Protein AF-A0A080LSI8-F1 (afdb_monomer_lite)

Structure (mmCIF, N/CA/C/O backbone):
data_AF-A0A080LSI8-F1
#
_entry.id   AF-A0A080LSI8-F1
#
loop_
_atom_site.group_PDB
_atom_site.id
_atom_site.type_symbol
_atom_site.label_atom_id
_atom_site.label_alt_id
_atom_site.label_comp_id
_atom_site.label_asym_id
_atom_site.label_entity_id
_atom_site.label_seq_id
_atom_site.pdbx_PDB_ins_code
_atom_site.Cartn_x
_atom_site.Cartn_y
_atom_site.Cartn_z
_atom_site.occupancy
_atom_site.B_iso_or_equiv
_atom_site.auth_seq_id
_atom_site.auth_comp_id
_atom_site.auth_asym_id
_atom_site.auth_atom_id
_atom_site.pdbx_PDB_model_num
ATOM 1 N N . MET A 1 1 ? -4.270 22.542 -5.904 1.00 72.81 1 MET A N 1
ATOM 2 C CA . MET A 1 1 ? -4.652 21.890 -4.628 1.00 72.81 1 MET A CA 1
ATOM 3 C C . MET A 1 1 ? -5.037 20.419 -4.814 1.00 72.81 1 MET A C 1
ATOM 5 O O . MET A 1 1 ? -4.329 19.575 -4.294 1.00 72.81 1 MET A O 1
ATOM 9 N N . LYS A 1 2 ? -6.079 20.077 -5.595 1.00 89.31 2 LYS A N 1
ATOM 10 C CA . LYS A 1 2 ? -6.598 18.691 -5.707 1.00 89.31 2 LYS A CA 1
ATOM 11 C C . LYS A 1 2 ? -5.573 17.641 -6.173 1.00 89.31 2 LYS A C 1
ATOM 13 O O . LYS A 1 2 ? -5.538 16.549 -5.624 1.00 89.31 2 LYS A O 1
ATOM 18 N N . ALA A 1 3 ? -4.720 17.982 -7.143 1.00 93.88 3 ALA A N 1
ATOM 19 C CA . ALA A 1 3 ? -3.705 17.059 -7.661 1.00 93.88 3 ALA A CA 1
ATOM 20 C C . ALA A 1 3 ? -2.704 16.614 -6.580 1.00 93.88 3 ALA A C 1
ATOM 22 O O . ALA A 1 3 ? -2.414 15.430 -6.460 1.00 93.88 3 ALA A O 1
ATOM 23 N N . LEU A 1 4 ? -2.242 17.548 -5.741 1.00 94.31 4 LEU A N 1
ATOM 24 C CA . LEU A 1 4 ? -1.311 17.256 -4.647 1.00 94.31 4 LEU A CA 1
ATOM 25 C C . LEU A 1 4 ? -1.939 16.346 -3.589 1.00 94.31 4 LEU A C 1
ATOM 27 O O . LEU A 1 4 ? -1.259 15.474 -3.064 1.00 94.31 4 LEU A O 1
ATOM 31 N N . THR A 1 5 ? -3.236 16.505 -3.310 1.00 95.25 5 THR A N 1
ATOM 32 C CA . THR A 1 5 ? -3.958 15.619 -2.388 1.00 95.25 5 THR A CA 1
ATOM 33 C C . THR A 1 5 ? -4.005 14.191 -2.920 1.00 95.25 5 THR A C 1
ATOM 35 O O . THR A 1 5 ? -3.670 13.271 -2.185 1.00 95.25 5 THR A O 1
ATOM 38 N N . VAL A 1 6 ? -4.353 13.999 -4.198 1.00 94.69 6 VAL A N 1
ATOM 39 C CA . VAL A 1 6 ? -4.417 12.658 -4.807 1.00 94.69 6 VAL A CA 1
ATOM 40 C C . VAL A 1 6 ? -3.038 12.001 -4.843 1.00 94.69 6 VAL A C 1
ATOM 42 O O . VAL A 1 6 ? -2.907 10.841 -4.459 1.00 94.69 6 VAL A O 1
ATOM 45 N N . ILE A 1 7 ? -2.004 12.748 -5.238 1.00 94.94 7 ILE A N 1
ATOM 46 C CA . ILE A 1 7 ? -0.619 12.256 -5.239 1.00 94.94 7 ILE A CA 1
ATOM 47 C C . ILE A 1 7 ? -0.180 11.893 -3.816 1.00 94.94 7 ILE A C 1
ATOM 49 O O . ILE A 1 7 ? 0.391 10.827 -3.609 1.00 94.94 7 ILE A O 1
ATOM 53 N N . GLY A 1 8 ? -0.492 12.735 -2.828 1.00 95.19 8 GLY A N 1
ATOM 54 C CA . GLY A 1 8 ? -0.197 12.465 -1.423 1.00 95.19 8 GLY A CA 1
ATOM 55 C C . GLY A 1 8 ? -0.884 11.197 -0.917 1.00 95.19 8 GLY A C 1
ATOM 56 O O . GLY A 1 8 ? -0.246 10.370 -0.272 1.00 95.19 8 GLY A O 1
ATOM 57 N N . THR A 1 9 ? -2.158 10.987 -1.260 1.00 94.31 9 THR A N 1
ATOM 58 C CA . THR A 1 9 ? -2.883 9.759 -0.906 1.00 94.31 9 THR A CA 1
ATOM 59 C C . THR A 1 9 ? -2.266 8.529 -1.571 1.00 94.31 9 THR A C 1
ATOM 61 O O . THR A 1 9 ? -2.037 7.528 -0.894 1.00 94.31 9 THR A O 1
ATOM 64 N N . ALA A 1 10 ? -1.940 8.606 -2.864 1.00 94.06 10 ALA A N 1
ATOM 65 C CA . ALA A 1 10 ? -1.263 7.521 -3.570 1.00 94.06 10 ALA A CA 1
ATOM 66 C C . ALA A 1 10 ? 0.100 7.197 -2.936 1.00 94.06 10 ALA A C 1
ATOM 68 O O . ALA A 1 10 ? 0.419 6.027 -2.741 1.00 94.06 10 ALA A O 1
ATOM 69 N N . ALA A 1 11 ? 0.865 8.218 -2.537 1.00 95.38 11 ALA A N 1
ATOM 70 C CA . ALA A 1 11 ? 2.142 8.046 -1.855 1.00 95.38 11 ALA A CA 1
ATOM 71 C C . ALA A 1 11 ? 1.989 7.368 -0.483 1.00 95.38 11 ALA A C 1
ATOM 73 O O . ALA A 1 11 ? 2.778 6.488 -0.155 1.00 95.38 11 ALA A O 1
ATOM 74 N N . MET A 1 12 ? 0.962 7.712 0.304 1.00 96.25 12 MET A N 1
ATOM 75 C CA . MET A 1 12 ? 0.706 7.035 1.585 1.00 96.25 12 MET A CA 1
ATOM 76 C C . MET A 1 12 ? 0.395 5.543 1.395 1.00 96.25 12 MET A C 1
ATOM 78 O O . MET A 1 12 ? 0.897 4.716 2.156 1.00 96.25 12 MET A O 1
ATOM 82 N N . PHE A 1 13 ? -0.379 5.184 0.364 1.00 96.25 13 PHE A N 1
ATOM 83 C CA . PHE A 1 13 ? -0.642 3.779 0.035 1.00 96.25 13 PHE A CA 1
ATOM 84 C C . PHE A 1 13 ? 0.584 3.057 -0.520 1.00 96.25 13 PHE A C 1
ATOM 86 O O . PHE A 1 13 ? 0.808 1.912 -0.144 1.00 96.25 13 PHE A O 1
ATOM 93 N N . LEU A 1 14 ? 1.395 3.718 -1.351 1.00 95.69 14 LEU A N 1
ATOM 94 C CA . LEU A 1 14 ? 2.669 3.181 -1.833 1.00 95.69 14 LEU A CA 1
ATOM 95 C C . LEU A 1 14 ? 3.591 2.829 -0.661 1.00 95.69 14 LEU A C 1
ATOM 97 O O . LEU A 1 14 ? 4.095 1.714 -0.584 1.00 95.69 14 LEU A O 1
ATOM 101 N N . VAL A 1 15 ? 3.772 3.764 0.277 1.00 95.62 15 VAL A N 1
ATOM 102 C CA . VAL A 1 15 ? 4.646 3.573 1.443 1.00 95.62 15 VAL A CA 1
ATOM 103 C C . VAL A 1 15 ? 4.107 2.465 2.347 1.00 95.62 15 VAL A C 1
ATOM 105 O O . VAL A 1 15 ? 4.851 1.555 2.696 1.00 95.62 15 VAL A O 1
ATOM 108 N N . GLY A 1 16 ? 2.817 2.492 2.697 1.00 94.62 16 GLY A N 1
ATOM 109 C CA . GLY A 1 16 ? 2.216 1.448 3.533 1.00 94.62 16 GLY A CA 1
ATOM 110 C C . GLY A 1 16 ? 2.236 0.067 2.870 1.00 94.62 16 GLY A C 1
ATOM 111 O O . GLY A 1 16 ? 2.557 -0.927 3.516 1.00 94.62 16 GLY A O 1
ATOM 11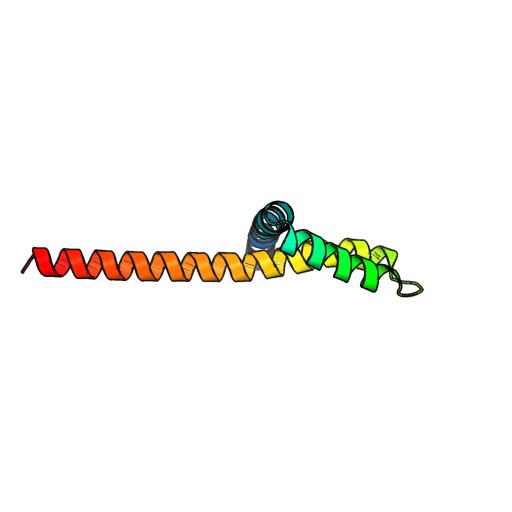2 N N . GLY A 1 17 ? 1.946 0.009 1.572 1.00 94.44 17 GLY A N 1
ATOM 113 C CA . GLY A 1 17 ? 2.001 -1.209 0.776 1.00 94.44 17 GLY A CA 1
ATOM 114 C C . GLY A 1 17 ? 3.397 -1.813 0.704 1.00 94.44 17 GLY A C 1
ATOM 115 O O . GLY A 1 17 ? 3.536 -3.003 0.963 1.00 94.44 17 GLY A O 1
ATOM 116 N N . GLY A 1 18 ? 4.426 -0.988 0.483 1.00 93.50 18 GLY A N 1
ATOM 117 C CA . GLY A 1 18 ? 5.825 -1.422 0.492 1.00 93.50 18 GLY A CA 1
ATOM 118 C C . GLY A 1 18 ? 6.257 -2.030 1.830 1.00 93.50 18 GLY A C 1
ATOM 119 O O . GLY A 1 18 ? 6.964 -3.036 1.855 1.00 93.50 18 GLY A O 1
ATOM 120 N N . ILE A 1 19 ? 5.779 -1.483 2.955 1.00 94.62 19 ILE A N 1
ATOM 121 C CA . ILE A 1 19 ? 6.018 -2.071 4.285 1.00 94.62 19 ILE A CA 1
ATOM 122 C C . ILE A 1 19 ? 5.386 -3.467 4.393 1.00 94.62 19 ILE A C 1
ATOM 124 O O . ILE A 1 19 ? 6.015 -4.388 4.916 1.00 94.62 19 ILE A O 1
ATOM 128 N N . LEU A 1 20 ? 4.162 -3.649 3.890 1.00 93.44 20 LEU A N 1
ATOM 129 C CA . LEU A 1 20 ? 3.471 -4.941 3.936 1.00 93.44 20 LEU A CA 1
ATOM 130 C C . LEU A 1 20 ? 4.110 -5.978 3.011 1.00 93.44 20 LEU A C 1
ATOM 132 O O . LEU A 1 20 ? 4.285 -7.124 3.423 1.00 93.44 20 LEU A O 1
ATOM 136 N N . THR A 1 21 ? 4.454 -5.600 1.781 1.00 93.25 21 THR A N 1
ATOM 137 C CA . THR A 1 21 ? 5.047 -6.527 0.811 1.00 93.25 21 THR A CA 1
ATOM 138 C C . THR A 1 21 ? 6.420 -7.009 1.256 1.00 93.25 21 THR A C 1
ATOM 140 O O . THR A 1 21 ? 6.701 -8.191 1.106 1.00 93.25 21 THR A O 1
ATOM 143 N N . HIS A 1 22 ? 7.238 -6.154 1.879 1.00 89.75 22 HIS A N 1
ATOM 144 C CA . HIS A 1 22 ? 8.532 -6.561 2.443 1.00 89.75 22 HIS A CA 1
ATOM 145 C C . HIS A 1 22 ? 8.395 -7.335 3.761 1.00 89.75 22 HIS A C 1
ATOM 147 O O . HIS A 1 22 ? 9.206 -8.211 4.048 1.00 89.75 22 HIS A O 1
ATOM 153 N N . GLY A 1 23 ? 7.375 -7.032 4.570 1.00 91.06 23 GLY A N 1
ATOM 154 C CA . GLY A 1 23 ? 7.131 -7.718 5.841 1.00 91.06 23 GLY A CA 1
ATOM 155 C C . GLY A 1 23 ? 6.499 -9.108 5.703 1.00 91.06 23 GLY A C 1
ATOM 156 O O . GLY A 1 23 ? 6.547 -9.893 6.649 1.00 91.06 23 GLY A O 1
ATOM 157 N N . ILE A 1 24 ? 5.897 -9.423 4.549 1.00 92.12 24 ILE A N 1
ATOM 158 C CA . ILE A 1 24 ? 5.161 -10.670 4.303 1.00 92.12 24 ILE A CA 1
ATOM 159 C C . ILE A 1 24 ? 5.862 -11.448 3.172 1.00 92.12 24 ILE A C 1
ATOM 161 O O . ILE A 1 24 ? 5.646 -11.134 1.999 1.00 92.12 24 ILE A O 1
ATOM 165 N N . PRO A 1 25 ? 6.651 -12.500 3.481 1.00 88.75 25 PRO A N 1
ATOM 166 C CA . PRO A 1 25 ? 7.481 -13.191 2.487 1.00 88.75 25 PRO A CA 1
ATOM 167 C C . PRO A 1 25 ? 6.724 -13.700 1.244 1.00 88.75 25 PRO A C 1
ATOM 169 O O . PRO A 1 25 ? 7.223 -13.518 0.134 1.00 88.75 25 PRO A O 1
ATOM 172 N N . PRO A 1 26 ? 5.500 -14.261 1.360 1.00 90.25 26 PRO A N 1
ATOM 173 C CA . PRO A 1 26 ? 4.722 -14.641 0.180 1.00 90.25 26 PRO A CA 1
ATOM 174 C C . PRO A 1 26 ? 4.388 -13.473 -0.761 1.00 90.25 26 PRO A C 1
ATOM 176 O O . PRO A 1 26 ? 4.382 -13.658 -1.976 1.00 90.25 26 PRO A O 1
ATOM 179 N N . LEU A 1 27 ? 4.119 -12.274 -0.224 1.00 87.12 27 LEU A N 1
ATOM 180 C CA . LEU A 1 27 ? 3.832 -11.088 -1.038 1.00 87.12 27 LEU A CA 1
ATOM 181 C C . LEU A 1 27 ? 5.092 -10.592 -1.741 1.00 87.12 27 LEU A C 1
ATOM 183 O O . LEU A 1 27 ? 5.032 -10.267 -2.925 1.00 87.12 27 LEU A O 1
ATOM 187 N N . HIS A 1 28 ? 6.226 -10.590 -1.038 1.00 85.31 28 HIS A N 1
ATOM 188 C CA . HIS A 1 28 ? 7.511 -10.213 -1.614 1.00 85.31 28 HIS A CA 1
ATOM 189 C C . HIS A 1 28 ? 7.857 -11.076 -2.833 1.00 85.31 28 HIS A C 1
ATOM 191 O O . HIS A 1 28 ? 8.099 -10.550 -3.917 1.00 85.31 28 HIS A O 1
ATOM 197 N N . HIS A 1 29 ? 7.768 -12.402 -2.694 1.00 88.31 29 HIS A N 1
ATOM 198 C CA . HIS A 1 29 ? 8.063 -13.324 -3.791 1.00 88.31 29 HIS A CA 1
ATOM 199 C C . HIS A 1 29 ? 7.094 -13.189 -4.968 1.00 88.31 29 HIS A C 1
ATOM 201 O O . HIS A 1 29 ? 7.507 -13.343 -6.116 1.00 88.31 29 HIS A O 1
ATOM 207 N N . LEU A 1 30 ? 5.819 -12.874 -4.715 1.00 88.12 30 LEU A N 1
ATOM 208 C CA . LEU A 1 30 ? 4.855 -12.615 -5.785 1.00 88.12 30 LEU A CA 1
ATOM 209 C C . LEU A 1 30 ? 5.250 -11.369 -6.592 1.00 88.12 30 LEU A C 1
ATOM 211 O O . LEU A 1 30 ? 5.246 -11.401 -7.824 1.00 88.12 30 LEU A O 1
ATOM 215 N N . VAL A 1 31 ? 5.625 -10.288 -5.902 1.00 86.94 31 VAL A N 1
ATOM 216 C CA . VAL A 1 31 ? 6.073 -9.036 -6.530 1.00 86.94 31 VAL A CA 1
ATOM 217 C C . VAL A 1 31 ? 7.367 -9.255 -7.314 1.00 86.94 31 VAL A C 1
ATOM 219 O O . VAL A 1 31 ? 7.454 -8.839 -8.470 1.00 86.94 31 VAL A O 1
ATOM 222 N N . GLU A 1 32 ? 8.343 -9.961 -6.740 1.00 85.19 32 GLU A N 1
ATOM 223 C CA . GLU A 1 32 ? 9.599 -10.304 -7.417 1.00 85.19 32 GLU A CA 1
ATOM 224 C C . GLU A 1 32 ? 9.378 -11.186 -8.649 1.00 85.19 32 GLU A C 1
ATOM 226 O O . GLU A 1 32 ? 9.988 -10.945 -9.693 1.00 85.19 32 GLU A O 1
ATOM 231 N N . HIS A 1 33 ? 8.487 -12.178 -8.564 1.00 88.06 33 HIS A N 1
ATOM 232 C CA . HIS A 1 33 ? 8.175 -13.061 -9.686 1.00 88.06 33 HIS A CA 1
ATOM 233 C C . HIS A 1 33 ? 7.551 -12.280 -10.848 1.00 88.06 33 HIS A C 1
ATOM 235 O O . HIS A 1 33 ? 8.000 -12.394 -11.990 1.00 88.06 33 HIS A O 1
ATOM 241 N N . LEU A 1 34 ? 6.571 -11.420 -10.555 1.00 85.06 34 LEU A N 1
ATOM 242 C CA . LEU A 1 34 ? 5.937 -10.561 -11.558 1.00 85.06 34 LEU A CA 1
ATOM 243 C C . LEU A 1 34 ? 6.927 -9.554 -12.160 1.00 85.06 34 LEU A C 1
ATOM 245 O O . LEU A 1 34 ? 6.939 -9.355 -13.376 1.00 85.06 34 LEU A O 1
ATOM 249 N N . ALA A 1 35 ? 7.800 -8.961 -11.343 1.00 85.31 35 ALA A N 1
ATOM 250 C CA . ALA A 1 35 ? 8.844 -8.054 -11.817 1.00 85.31 35 ALA A CA 1
ATOM 251 C C . ALA A 1 35 ? 9.902 -8.778 -12.672 1.00 85.31 35 ALA A C 1
ATOM 253 O O . ALA A 1 35 ? 10.406 -8.213 -13.646 1.00 85.31 35 ALA A O 1
ATOM 254 N N . GLY A 1 36 ? 10.216 -10.035 -12.346 1.00 82.88 36 GLY A N 1
ATOM 255 C CA . GLY A 1 36 ? 11.092 -10.904 -13.129 1.00 82.88 36 GLY A CA 1
ATOM 256 C C . GLY A 1 36 ? 10.527 -11.199 -14.518 1.00 82.88 36 GLY A C 1
ATOM 257 O O . GLY A 1 36 ? 11.238 -11.020 -15.506 1.00 82.88 36 GLY A O 1
ATOM 258 N N . LEU A 1 37 ? 9.240 -11.552 -14.602 1.00 84.31 37 LEU A N 1
ATOM 259 C CA . LEU A 1 37 ? 8.529 -11.769 -15.870 1.00 84.31 37 LEU A CA 1
ATOM 260 C C . LEU A 1 37 ? 8.416 -10.483 -16.704 1.00 84.31 37 LEU A C 1
ATOM 262 O O . LEU A 1 37 ? 8.577 -10.505 -17.920 1.00 84.31 37 LEU A O 1
ATOM 266 N N . ALA A 1 38 ? 8.182 -9.337 -16.065 1.00 80.75 38 ALA A N 1
ATOM 267 C CA . ALA A 1 38 ? 8.166 -8.043 -16.748 1.00 80.75 38 ALA A CA 1
ATOM 268 C C . ALA A 1 38 ? 9.551 -7.645 -17.291 1.00 80.75 38 ALA A C 1
ATOM 270 O O . ALA A 1 38 ? 9.656 -7.002 -18.338 1.00 80.75 38 ALA A O 1
ATOM 271 N N . GLY A 1 39 ? 10.618 -8.059 -16.604 1.00 79.75 39 GLY A N 1
ATOM 272 C CA . GLY A 1 39 ? 12.002 -7.801 -16.989 1.00 79.75 39 GLY A CA 1
ATOM 273 C C . GLY A 1 39 ? 12.448 -8.485 -18.284 1.00 79.75 39 GLY A C 1
ATOM 274 O O . GLY A 1 39 ? 13.411 -8.025 -18.895 1.00 79.75 39 GLY A O 1
ATOM 275 N N . THR A 1 40 ? 11.759 -9.537 -18.737 1.00 82.25 40 THR A N 1
ATOM 276 C CA . THR A 1 40 ? 12.133 -10.282 -19.954 1.00 82.25 40 THR A CA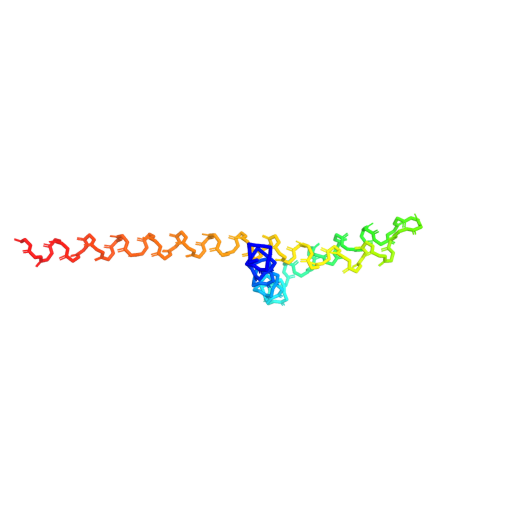 1
ATOM 277 C C . THR A 1 40 ? 11.614 -9.652 -21.250 1.00 82.25 40 THR A C 1
ATOM 279 O O . THR A 1 40 ? 11.907 -10.153 -22.334 1.00 82.25 40 THR A O 1
ATOM 282 N N . ILE A 1 41 ? 10.846 -8.560 -21.174 1.00 83.00 41 ILE A N 1
ATOM 283 C CA . ILE A 1 41 ? 10.307 -7.871 -22.353 1.00 83.00 41 ILE A CA 1
ATOM 284 C C . ILE A 1 41 ? 11.423 -7.071 -23.039 1.00 83.00 41 ILE A C 1
ATOM 286 O O . ILE A 1 41 ? 11.981 -6.128 -22.472 1.00 83.00 41 ILE A O 1
ATOM 290 N N . ALA A 1 42 ? 11.732 -7.427 -24.288 1.00 71.62 42 ALA A N 1
ATOM 291 C CA . ALA A 1 42 ? 12.755 -6.754 -25.081 1.00 71.62 42 ALA A CA 1
ATOM 292 C C . ALA A 1 42 ? 12.427 -5.260 -25.278 1.00 71.62 42 ALA A C 1
ATOM 294 O O . ALA A 1 42 ? 11.305 -4.890 -25.614 1.00 71.62 42 ALA A O 1
ATOM 295 N N . GLY A 1 43 ? 13.417 -4.393 -25.046 1.00 78.50 43 GLY A N 1
ATOM 296 C CA . GLY A 1 43 ? 13.318 -2.939 -25.236 1.00 78.50 43 GLY A CA 1
ATOM 297 C C . GLY A 1 43 ? 12.775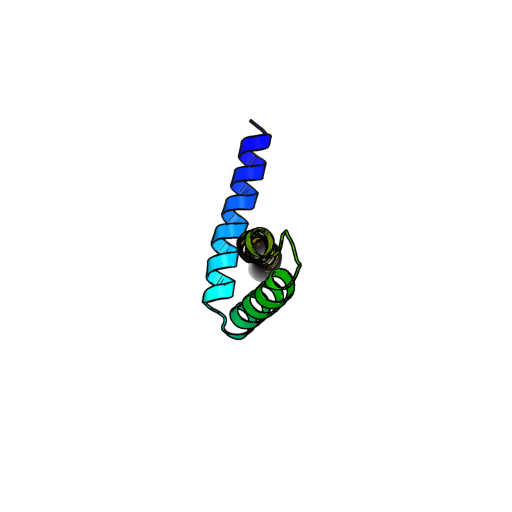 -2.140 -24.042 1.00 78.50 43 GLY A C 1
ATOM 298 O O . GLY A 1 43 ? 13.170 -0.990 -23.883 1.00 78.50 43 GLY A O 1
ATOM 299 N N . VAL A 1 44 ? 11.934 -2.724 -23.173 1.00 83.12 44 VAL A N 1
ATOM 300 C CA . VAL A 1 44 ? 11.292 -1.991 -22.049 1.00 83.12 44 VAL A CA 1
ATOM 301 C C . VAL A 1 44 ? 11.460 -2.683 -20.685 1.00 83.12 44 VAL A C 1
ATOM 303 O O . VAL A 1 44 ? 11.205 -2.073 -19.647 1.00 83.12 44 VAL A O 1
ATOM 306 N N . GLY A 1 45 ? 11.953 -3.925 -20.641 1.00 82.19 45 GLY A N 1
ATOM 307 C CA . GLY A 1 45 ? 12.003 -4.746 -19.425 1.00 82.19 45 GLY A CA 1
ATOM 308 C C . GLY A 1 45 ? 12.728 -4.111 -18.233 1.00 82.19 45 GLY A C 1
ATOM 309 O O . GLY A 1 45 ? 12.278 -4.257 -17.100 1.00 82.19 45 GLY A O 1
ATOM 310 N N . GLY A 1 46 ? 13.792 -3.332 -18.459 1.00 82.44 46 GLY A N 1
ATOM 311 C CA . GLY A 1 46 ? 14.497 -2.625 -17.379 1.00 82.44 46 GLY A CA 1
ATOM 312 C C . GLY A 1 46 ? 13.637 -1.563 -16.681 1.00 82.44 46 GLY A C 1
ATOM 313 O O . GLY A 1 46 ? 13.615 -1.488 -15.454 1.00 82.44 46 GLY A O 1
ATOM 314 N N . VAL A 1 47 ? 12.875 -0.786 -17.456 1.00 86.62 47 VAL A N 1
ATOM 315 C CA . VAL A 1 47 ? 11.950 0.234 -16.933 1.00 86.62 47 VAL A CA 1
ATOM 316 C C . VAL A 1 47 ? 10.753 -0.431 -16.259 1.00 86.62 47 VAL A C 1
ATOM 318 O O . VAL A 1 47 ? 10.345 -0.030 -15.170 1.00 86.62 47 VAL A O 1
ATOM 321 N N . LEU A 1 48 ? 10.225 -1.490 -16.874 1.00 84.88 48 LEU A N 1
ATOM 322 C CA . LEU A 1 48 ? 9.097 -2.240 -16.334 1.00 84.88 48 LEU A CA 1
ATOM 323 C C . LEU A 1 48 ? 9.451 -2.892 -14.995 1.00 84.88 48 LEU A C 1
ATOM 325 O O . LEU A 1 48 ? 8.697 -2.757 -14.040 1.00 84.88 48 LEU A O 1
ATOM 329 N N . LYS A 1 49 ? 10.636 -3.497 -14.880 1.00 85.19 49 LYS A N 1
ATOM 330 C CA . LYS A 1 49 ? 11.133 -4.074 -13.625 1.00 85.19 49 LYS A CA 1
ATOM 331 C C . LYS A 1 49 ? 11.284 -3.037 -12.505 1.00 85.19 49 LYS A C 1
ATOM 333 O O . LYS A 1 49 ? 11.114 -3.391 -11.345 1.00 85.19 49 LYS A O 1
ATOM 338 N N . ALA A 1 50 ? 11.578 -1.776 -12.829 1.00 86.56 50 ALA A N 1
ATOM 339 C CA . ALA A 1 50 ? 11.677 -0.699 -11.842 1.00 86.56 50 ALA A CA 1
ATOM 340 C C . ALA A 1 50 ? 10.307 -0.133 -11.424 1.00 86.56 50 ALA A C 1
ATOM 342 O O . ALA A 1 50 ? 10.126 0.253 -10.272 1.00 86.56 50 ALA A O 1
ATOM 343 N N . LEU A 1 51 ? 9.340 -0.082 -12.346 1.00 89.56 51 LEU A N 1
ATOM 344 C CA . LEU A 1 51 ? 8.013 0.497 -12.101 1.00 89.56 51 LEU A CA 1
ATOM 345 C C . LEU A 1 51 ? 6.995 -0.501 -11.548 1.00 89.56 51 LEU A C 1
ATOM 347 O O . LEU A 1 51 ? 6.084 -0.091 -10.834 1.00 89.56 51 LEU A O 1
ATOM 351 N N . LEU A 1 52 ? 7.119 -1.790 -11.870 1.00 89.94 52 LEU A N 1
ATOM 352 C CA . LEU A 1 52 ? 6.140 -2.795 -11.456 1.00 89.94 52 LEU A CA 1
ATOM 353 C C . LEU A 1 52 ? 6.075 -2.979 -9.932 1.00 89.94 52 LEU A C 1
ATOM 355 O O . LEU A 1 52 ? 4.959 -2.988 -9.412 1.00 89.94 52 LEU A O 1
ATOM 359 N N . PRO A 1 53 ? 7.207 -3.076 -9.200 1.00 90.50 53 PRO A N 1
ATOM 360 C CA . PRO A 1 53 ? 7.177 -3.231 -7.749 1.00 90.50 53 PRO A CA 1
ATOM 361 C C . PRO A 1 53 ? 6.416 -2.112 -7.018 1.00 90.50 53 PRO A C 1
ATOM 363 O O . PRO A 1 53 ? 5.443 -2.438 -6.341 1.00 90.50 53 PRO A O 1
ATOM 366 N N . PRO A 1 54 ? 6.718 -0.807 -7.207 1.00 92.00 54 PRO A N 1
ATOM 367 C CA . PRO A 1 54 ? 5.978 0.251 -6.518 1.00 92.00 54 PRO A CA 1
ATOM 368 C C . PRO A 1 54 ? 4.497 0.316 -6.924 1.00 92.00 54 PRO A C 1
ATOM 370 O O . PRO A 1 54 ? 3.657 0.730 -6.126 1.00 92.00 54 PRO A O 1
ATOM 373 N N . LEU A 1 55 ? 4.145 -0.102 -8.146 1.00 92.38 55 LEU A N 1
ATOM 374 C CA . LEU A 1 55 ? 2.747 -0.181 -8.581 1.00 92.38 55 LEU A CA 1
ATOM 375 C C . LEU A 1 55 ? 1.981 -1.283 -7.838 1.00 92.38 55 LEU A C 1
ATOM 377 O O . LEU A 1 55 ? 0.840 -1.076 -7.418 1.00 92.38 55 LEU A O 1
ATOM 381 N N . LEU A 1 56 ? 2.613 -2.446 -7.668 1.00 92.75 56 LEU A N 1
ATOM 382 C CA . LEU A 1 56 ? 2.062 -3.555 -6.895 1.00 92.75 56 LEU A CA 1
ATOM 383 C C . LEU A 1 56 ? 1.982 -3.203 -5.408 1.00 92.75 56 LEU A C 1
ATOM 385 O O . LEU A 1 56 ? 0.966 -3.498 -4.782 1.00 92.75 56 LEU A O 1
ATOM 389 N N . ASP A 1 57 ? 2.979 -2.500 -4.870 1.00 93.56 57 ASP A N 1
ATOM 390 C CA . ASP A 1 57 ? 2.960 -1.990 -3.499 1.00 93.56 57 ASP A CA 1
ATOM 391 C C . ASP A 1 57 ? 1.760 -1.063 -3.276 1.00 93.56 57 ASP A C 1
ATOM 393 O O . ASP A 1 57 ? 1.000 -1.273 -2.335 1.00 93.56 57 ASP A O 1
ATOM 397 N N . VAL A 1 58 ? 1.501 -0.099 -4.170 1.00 95.19 58 VAL A N 1
ATOM 398 C CA . VAL A 1 58 ? 0.287 0.741 -4.096 1.00 95.19 58 VAL A CA 1
ATOM 399 C C . VAL A 1 58 ? -0.975 -0.114 -4.056 1.00 95.19 58 VAL A C 1
ATOM 401 O O . VAL A 1 58 ? -1.857 0.137 -3.234 1.00 95.19 58 VAL A O 1
ATOM 404 N N . LEU A 1 59 ? -1.069 -1.128 -4.920 1.00 94.62 59 LEU A N 1
ATOM 405 C CA . LEU A 1 59 ? -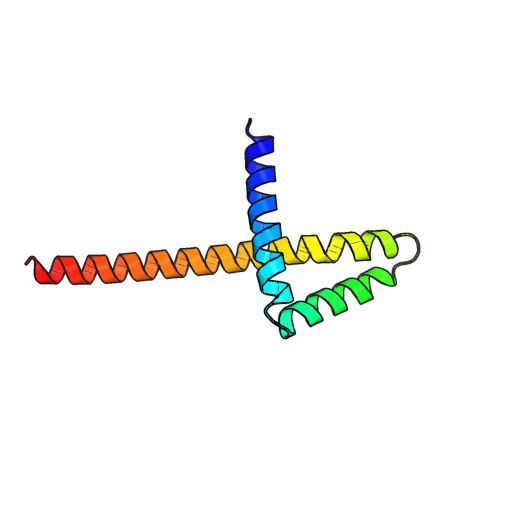2.235 -2.005 -4.995 1.00 94.62 59 LEU A CA 1
ATOM 406 C C . LEU A 1 59 ? -2.454 -2.762 -3.675 1.00 94.62 59 LEU A C 1
ATOM 408 O O . LEU A 1 59 ? -3.563 -2.767 -3.136 1.00 94.62 59 LEU A O 1
ATOM 412 N N . VAL A 1 60 ? -1.386 -3.348 -3.128 1.00 94.44 60 VAL A N 1
ATOM 413 C CA . VAL A 1 60 ? -1.395 -4.037 -1.830 1.00 94.44 60 VAL A CA 1
ATOM 414 C C . VAL A 1 60 ? -1.773 -3.069 -0.713 1.00 94.44 60 VAL A C 1
ATOM 416 O O . VAL A 1 60 ? -2.630 -3.391 0.109 1.00 94.44 60 VAL A O 1
ATOM 419 N N . GLY A 1 61 ? -1.195 -1.868 -0.706 1.00 95.25 61 GLY A N 1
ATOM 420 C CA . GLY A 1 61 ? -1.486 -0.824 0.270 1.00 95.25 61 GLY A CA 1
ATOM 421 C C . GLY A 1 61 ? -2.954 -0.402 0.259 1.00 95.25 61 GLY A C 1
ATOM 422 O O . GLY A 1 61 ? -3.565 -0.292 1.323 1.00 95.25 61 GLY A O 1
ATOM 423 N N . VAL A 1 62 ? -3.551 -0.214 -0.922 1.00 96.31 62 VAL A N 1
ATOM 424 C CA . VAL A 1 62 ? -4.976 0.132 -1.067 1.00 96.31 62 VAL A CA 1
ATOM 425 C C . VAL A 1 62 ? -5.872 -0.988 -0.540 1.00 96.31 62 VAL A C 1
ATOM 427 O O . VAL A 1 62 ? -6.793 -0.717 0.235 1.00 96.31 62 VAL A O 1
ATOM 430 N N . VAL A 1 63 ? -5.596 -2.242 -0.910 1.00 96.19 63 VAL A N 1
ATOM 431 C CA . VAL A 1 63 ? -6.374 -3.401 -0.441 1.00 96.19 63 VAL A CA 1
ATOM 432 C C . VAL A 1 63 ? -6.263 -3.549 1.075 1.00 96.19 63 VAL A C 1
ATOM 434 O O . VAL A 1 63 ? -7.280 -3.639 1.764 1.00 96.19 63 VAL A O 1
ATOM 437 N N . ALA A 1 64 ? -5.046 -3.513 1.615 1.00 95.25 64 ALA A N 1
ATOM 438 C CA . ALA A 1 64 ? -4.804 -3.637 3.047 1.00 95.25 64 ALA A CA 1
ATOM 439 C C . ALA A 1 64 ? -5.426 -2.484 3.845 1.00 95.25 64 ALA A C 1
ATOM 441 O O . ALA A 1 64 ? -6.069 -2.720 4.868 1.00 95.25 64 ALA A O 1
ATOM 442 N N . GLY A 1 65 ? -5.295 -1.247 3.363 1.00 94.31 65 GLY A N 1
ATOM 443 C CA . GLY A 1 65 ? -5.923 -0.081 3.978 1.00 94.31 65 GLY A CA 1
ATOM 444 C C . GLY A 1 65 ? -7.449 -0.176 3.972 1.00 94.31 65 GLY A C 1
ATOM 445 O O . GLY A 1 65 ? -8.082 0.095 4.991 1.00 94.31 65 GLY A O 1
ATOM 446 N N . GLY A 1 66 ? -8.046 -0.638 2.869 1.00 95.94 66 GLY A N 1
ATOM 447 C CA . GLY A 1 66 ? -9.483 -0.907 2.786 1.00 95.94 66 GLY A CA 1
ATOM 448 C C . GLY A 1 66 ? -9.943 -1.957 3.800 1.00 95.94 66 GLY A C 1
ATOM 449 O O . GLY A 1 66 ? -10.905 -1.728 4.534 1.00 95.94 66 GLY A O 1
ATOM 450 N N . LEU A 1 67 ? -9.221 -3.075 3.907 1.00 96.56 67 LEU A N 1
ATOM 451 C CA . LEU A 1 67 ? -9.508 -4.124 4.891 1.00 96.56 67 LEU A CA 1
ATOM 452 C C . LEU A 1 67 ? -9.373 -3.618 6.334 1.00 96.56 67 LEU A C 1
ATOM 454 O O . LEU A 1 67 ? -10.237 -3.901 7.166 1.00 96.56 67 LEU A O 1
ATOM 458 N N . ALA A 1 68 ? -8.336 -2.832 6.628 1.00 95.44 68 ALA A N 1
ATOM 459 C CA . ALA A 1 68 ? -8.144 -2.232 7.944 1.00 95.44 68 ALA A CA 1
ATOM 460 C C . ALA A 1 68 ? -9.305 -1.295 8.309 1.00 95.44 68 ALA A C 1
ATOM 462 O O . ALA A 1 68 ? -9.850 -1.388 9.411 1.00 95.44 68 ALA A O 1
ATOM 463 N N . LEU A 1 69 ? -9.737 -0.440 7.376 1.00 95.12 69 LEU A N 1
ATOM 464 C CA . LEU A 1 69 ? -10.888 0.444 7.575 1.00 95.12 69 LEU A CA 1
ATOM 465 C C . LEU A 1 69 ? -12.172 -0.345 7.843 1.00 95.12 69 LEU A C 1
ATOM 467 O O . LEU A 1 69 ? -12.898 -0.015 8.782 1.00 95.12 69 LEU A O 1
ATOM 471 N N . LEU A 1 70 ? -12.437 -1.407 7.077 1.00 97.06 70 LEU A N 1
ATOM 472 C CA . LEU A 1 70 ? -13.588 -2.284 7.309 1.00 97.06 70 LEU A CA 1
ATOM 473 C C . LEU A 1 70 ? -13.540 -2.934 8.699 1.00 97.06 70 LEU A C 1
ATOM 475 O O . LEU A 1 70 ? -14.549 -2.936 9.406 1.00 97.06 70 LEU A O 1
ATOM 479 N N . GLY A 1 71 ? -12.372 -3.421 9.124 1.00 97.38 71 GLY A N 1
ATOM 480 C CA . GLY A 1 71 ? -12.179 -3.995 10.457 1.00 97.38 71 GLY A CA 1
ATOM 481 C C . GLY A 1 71 ? -12.439 -2.988 11.581 1.00 97.38 71 GLY A C 1
ATOM 482 O O . GLY A 1 71 ? -13.169 -3.287 12.529 1.00 97.38 71 GLY A O 1
ATOM 483 N N . VAL A 1 72 ? -11.909 -1.767 11.455 1.00 97.00 72 VAL A N 1
ATOM 484 C CA . VAL A 1 72 ? -12.125 -0.688 12.436 1.00 97.00 72 VAL A CA 1
ATOM 485 C C . VAL A 1 72 ? -13.598 -0.280 12.495 1.00 97.00 72 VAL A C 1
ATOM 487 O O . VAL A 1 72 ? -14.138 -0.112 13.589 1.00 97.00 72 VAL A O 1
ATOM 490 N N . GLN A 1 73 ? -14.268 -0.172 11.347 1.00 96.69 73 GLN A N 1
ATOM 491 C CA . GLN A 1 73 ? -15.695 0.155 11.265 1.00 96.69 73 GLN A CA 1
ATOM 492 C C . GLN A 1 73 ? -16.557 -0.925 11.932 1.00 96.69 73 GLN A C 1
ATOM 494 O O . GLN A 1 73 ? -17.422 -0.605 12.751 1.00 96.69 73 GLN A O 1
ATOM 499 N N . ALA A 1 74 ? -16.291 -2.202 11.643 1.00 96.38 74 ALA A N 1
ATOM 500 C CA . ALA A 1 74 ? -16.992 -3.323 12.266 1.00 96.38 74 ALA A CA 1
ATOM 501 C C . ALA A 1 74 ? -16.786 -3.338 13.789 1.00 96.38 74 ALA A C 1
ATOM 503 O O . ALA A 1 74 ? -17.750 -3.433 14.552 1.00 96.38 74 ALA A O 1
ATOM 504 N N . PHE A 1 75 ? -15.545 -3.161 14.247 1.00 97.12 75 PHE A N 1
ATOM 505 C CA . PHE A 1 75 ? -15.230 -3.084 15.672 1.00 97.12 75 PHE A CA 1
ATOM 506 C C . PHE A 1 75 ? -15.938 -1.909 16.363 1.00 97.12 75 PHE A C 1
ATOM 508 O O . PHE A 1 75 ? -16.531 -2.073 17.434 1.00 97.12 75 PHE A O 1
ATOM 515 N N . ALA A 1 76 ? -15.913 -0.724 15.747 1.00 95.94 76 ALA A N 1
ATOM 516 C CA . ALA A 1 76 ? -16.591 0.459 16.265 1.00 95.94 76 ALA A CA 1
ATOM 517 C C . ALA A 1 76 ? -18.109 0.242 16.369 1.00 95.94 76 ALA A C 1
ATOM 519 O O . ALA A 1 76 ? -18.704 0.590 17.395 1.00 95.94 76 ALA A O 1
ATOM 520 N N . ALA A 1 77 ? -18.721 -0.388 15.362 1.00 94.75 77 ALA A N 1
ATOM 521 C CA . ALA A 1 77 ? -20.142 -0.722 15.354 1.00 94.75 77 ALA A CA 1
ATOM 522 C C . ALA A 1 77 ? -20.514 -1.697 16.486 1.00 94.75 77 ALA A C 1
ATOM 524 O O . ALA A 1 77 ? -21.450 -1.428 17.245 1.00 94.75 77 ALA A O 1
ATOM 525 N N . ILE A 1 78 ? -19.742 -2.775 16.667 1.00 96.00 78 ILE A N 1
ATOM 526 C CA . ILE A 1 78 ? -19.949 -3.756 17.746 1.00 96.00 78 ILE A CA 1
ATOM 527 C C . ILE A 1 78 ? -19.835 -3.076 19.116 1.00 96.00 78 ILE A C 1
ATOM 529 O O . ILE A 1 78 ? -20.710 -3.221 19.973 1.00 96.00 78 ILE A O 1
ATOM 533 N N . ARG A 1 79 ? -18.791 -2.264 19.324 1.00 96.19 79 ARG A N 1
ATOM 534 C CA . ARG A 1 79 ? -18.582 -1.543 20.587 1.00 96.19 79 ARG A CA 1
ATOM 535 C C . ARG A 1 79 ? -19.719 -0.562 20.887 1.00 96.19 79 ARG A C 1
ATOM 537 O O . ARG A 1 79 ? -20.112 -0.419 22.048 1.00 96.19 79 ARG A O 1
ATOM 544 N N . ALA A 1 80 ? -20.239 0.123 19.869 1.00 93.81 80 ALA A N 1
ATOM 545 C CA . ALA A 1 80 ? -21.367 1.038 20.014 1.00 93.81 80 ALA A CA 1
ATOM 546 C C . ALA A 1 80 ? -22.658 0.296 20.397 1.00 93.81 80 ALA A C 1
ATOM 548 O O . ALA A 1 80 ? -23.368 0.751 21.297 1.00 93.81 80 ALA A O 1
ATOM 549 N N . ALA A 1 81 ? -22.928 -0.858 19.779 1.00 92.69 81 ALA A N 1
ATOM 550 C CA . ALA A 1 81 ? -24.078 -1.701 20.107 1.00 92.69 81 ALA A CA 1
ATOM 551 C C . ALA A 1 81 ? -24.035 -2.187 21.569 1.00 92.69 81 ALA A C 1
ATOM 553 O O . ALA A 1 81 ? -24.996 -1.985 22.313 1.00 92.69 81 ALA A O 1
ATOM 554 N N . LEU A 1 82 ? -22.884 -2.699 22.021 1.00 94.19 82 LEU A N 1
ATOM 555 C CA . LEU A 1 82 ? -22.689 -3.154 23.405 1.00 94.19 82 LEU A CA 1
ATOM 556 C C . LEU A 1 82 ? -22.883 -2.029 24.436 1.00 94.19 82 LEU A C 1
ATOM 558 O O . LEU A 1 82 ? -23.438 -2.245 25.513 1.00 94.19 82 LEU A O 1
ATOM 562 N N . ARG A 1 83 ? -22.452 -0.801 24.119 1.00 92.94 83 ARG A N 1
ATOM 563 C CA . ARG A 1 83 ? -22.648 0.361 25.005 1.00 92.94 83 ARG A CA 1
ATOM 564 C C . ARG A 1 83 ? -24.106 0.808 25.102 1.00 92.94 83 ARG A C 1
ATOM 566 O O . ARG A 1 83 ? -24.496 1.299 26.158 1.00 92.94 83 ARG A O 1
ATOM 573 N N . ARG A 1 84 ? -24.895 0.669 24.030 1.00 83.62 84 ARG A N 1
ATOM 574 C CA . ARG A 1 84 ? -26.329 1.009 24.038 1.00 83.62 84 ARG A CA 1
ATOM 575 C C . ARG A 1 84 ? -27.126 0.046 24.912 1.00 83.62 84 ARG A C 1
ATOM 577 O O . ARG A 1 84 ? -27.943 0.509 25.695 1.00 83.62 84 ARG A O 1
ATOM 584 N N . GLN A 1 85 ? -26.818 -1.249 24.847 1.00 78.38 85 GLN A N 1
ATOM 585 C CA . GLN A 1 85 ? -27.477 -2.268 25.669 1.00 78.38 85 GLN A CA 1
ATOM 586 C C . GLN A 1 85 ? -27.261 -2.054 27.173 1.00 78.38 85 GLN A C 1
ATOM 588 O O . GLN A 1 85 ? -28.132 -2.370 27.962 1.00 78.38 85 GLN A O 1
ATOM 593 N N . LYS A 1 86 ? -26.114 -1.498 27.579 1.00 70.00 86 LYS A N 1
ATOM 594 C CA . LYS A 1 86 ? -25.796 -1.250 28.996 1.00 70.00 86 LYS A CA 1
ATOM 595 C C . LYS A 1 86 ? -26.412 0.041 29.564 1.00 70.00 86 LYS A C 1
ATOM 597 O O .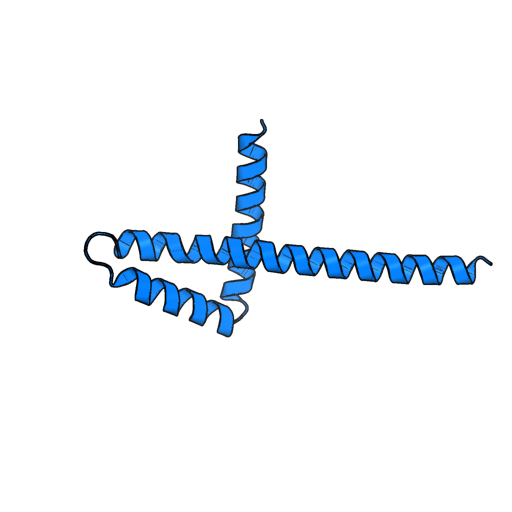 LYS A 1 86 ? -26.253 0.313 30.749 1.00 70.00 86 LYS A O 1
ATOM 602 N N . ARG A 1 87 ? -26.998 0.886 28.707 1.00 66.62 87 ARG A N 1
ATOM 603 C CA . ARG A 1 87 ? -27.637 2.165 29.074 1.00 66.62 87 ARG A CA 1
ATOM 604 C C . ARG A 1 87 ? -29.164 2.079 29.138 1.00 66.62 87 ARG A C 1
ATOM 606 O O . ARG A 1 87 ? -29.769 3.037 29.612 1.00 66.62 87 ARG A O 1
ATOM 613 N N . GLN A 1 88 ? -29.747 1.003 28.615 1.00 54.03 88 GLN A N 1
ATOM 614 C CA . GLN A 1 88 ? -31.158 0.655 28.773 1.00 54.03 88 GLN A CA 1
ATOM 615 C C . GLN A 1 88 ? -31.296 -0.374 29.888 1.00 54.03 88 GLN A C 1
ATOM 617 O O . GLN A 1 88 ? -32.362 -0.363 30.531 1.00 54.03 88 GLN A O 1
#

Organism: NC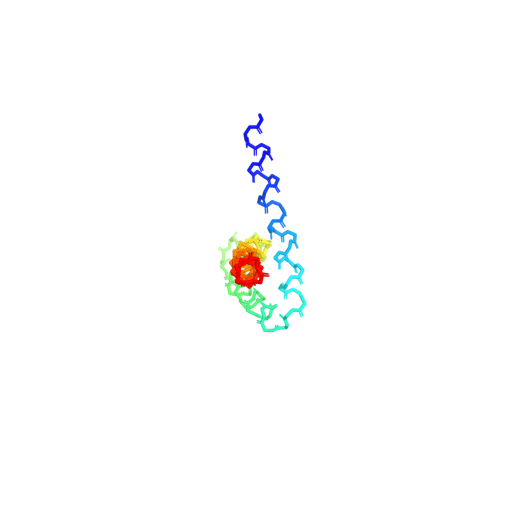BI:txid327160

Sequence (88 aa):
MKALTVIGTAAMFLVGGGILTHGIPPLHHLVEHLAGLAGTIAGVGGVLKALLPPLLDVLVGVVAGGLALLGVQAFAAIRAALRRQKRQ

pLDDT: mean 89.81, std 7.7, range [54.03, 97.38]

Secondary structure (DSSP, 8-state):
-HHHHHHHHHHHHHHHHHHHHHHSHHHHHHHHHHHHHHHTSTTTHHHHHHHHHHHHHHHHHHHHHHHHHHHHHHHHHHHHHHHHHTT-

InterPro domains:
  IPR008526 Inner membrane protein YedI [PF05661] (1-69)
  IPR008526 Inner membrane protein YedI [PTHR30503] (1-79)

Radius of gyration: 18.9 Å; chains: 1; bounding box: 46×36×54 Å

Foldseek 3Di:
DVVVVVVVVLVQQLVQLVVVCVVDVVSVVVQVVVLVVLLPDPPCSVVSSVPSNSVSSSVSSVVVVVVVVVVVVVVVVVVVVVVVVVVD